Protein AF-A0A7S1YE06-F1 (afdb_monomer_lite)

Foldseek 3Di:
DPPDPPDPPCVVVVPVVVVVPCVVVPDDPDQQDAADPVLVVLCVVVVNDDDPDTNVRSVVVSVVVVVVVVVVVVVVVVVVVVVVVVVVVVVVVVVVVVVVVD

Radius of gyration: 25.82 Å; chains: 1; bounding box: 63×16×63 Å

Sequence (102 aa):
ETVAAGRGQRDEKGERDQWESSEHLKDRFDSRRPISSRVQSLLNKYGLDCRECDHAQAVAKINAFMQEAKDEATRREQRKAALERAAIWATLIAGALGALVL

Secondary structure (DSSP, 8-state):
----SSSHHHHTTTTTHHHH-GGGGSS---TTPPPPHHHHHHHHHTT---TT--HHHHHHHHHHHHHHHHHHHHHHHHHHHHHHHHHHHHHHHHHHHHHT--

pLDDT: mean 72.97, std 14.95, range [42.38, 92.12]

Organism: NCBI:txid210454

Structure (mmCIF, N/CA/C/O backbone):
data_AF-A0A7S1YE06-F1
#
_entry.id   AF-A0A7S1YE06-F1
#
loop_
_atom_site.group_PDB
_atom_site.id
_atom_site.type_symbol
_atom_site.label_atom_id
_atom_site.label_alt_id
_atom_site.label_comp_id
_atom_site.label_asym_id
_atom_site.label_entity_id
_atom_site.label_seq_id
_atom_site.pdbx_PDB_ins_code
_atom_site.Cartn_x
_atom_site.Cartn_y
_atom_site.Cartn_z
_atom_site.occupancy
_atom_site.B_iso_or_equiv
_atom_site.auth_seq_id
_atom_site.auth_comp_id
_atom_site.auth_asym_id
_atom_site.auth_atom_id
_atom_site.pdbx_PDB_model_num
ATOM 1 N N . GLU A 1 1 ? -16.865 6.167 -35.827 1.00 42.38 1 GLU A N 1
ATOM 2 C CA . GLU A 1 1 ? -17.732 5.913 -34.660 1.00 42.38 1 GLU A CA 1
ATOM 3 C C . GLU A 1 1 ? -17.818 4.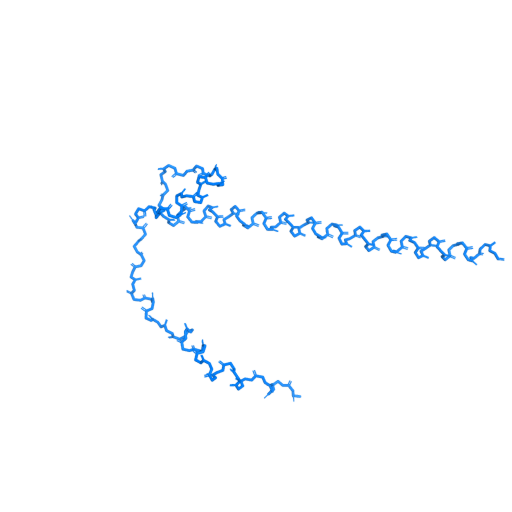414 -34.434 1.00 42.38 1 GLU A C 1
ATOM 5 O O . GLU A 1 1 ? -18.510 3.733 -35.176 1.00 42.38 1 GLU A O 1
ATOM 10 N N . THR A 1 2 ? -17.064 3.869 -33.479 1.00 44.81 2 THR A N 1
ATOM 11 C CA . THR A 1 2 ? -17.091 2.417 -33.227 1.00 44.81 2 THR A CA 1
ATOM 12 C C . THR A 1 2 ? -16.913 2.132 -31.739 1.00 44.81 2 THR A C 1
ATOM 14 O O . THR A 1 2 ? -15.987 1.452 -31.318 1.00 44.81 2 THR A O 1
ATOM 17 N N . VAL A 1 3 ? -17.803 2.696 -30.917 1.00 49.75 3 VAL A N 1
ATOM 18 C CA . VAL A 1 3 ? -17.907 2.394 -29.476 1.00 49.75 3 VAL A CA 1
ATOM 19 C C . VAL A 1 3 ? -19.345 1.971 -29.163 1.00 49.75 3 VAL A C 1
ATOM 21 O O . VAL A 1 3 ? -20.038 2.598 -28.369 1.00 49.75 3 VAL A O 1
ATOM 24 N N . ALA A 1 4 ? -19.838 0.934 -29.844 1.00 47.91 4 ALA A N 1
ATOM 25 C CA . ALA A 1 4 ? -21.218 0.464 -29.670 1.00 47.91 4 ALA A CA 1
ATOM 26 C C . ALA A 1 4 ? -21.362 -1.058 -29.485 1.00 47.91 4 ALA A C 1
ATOM 28 O O . ALA A 1 4 ? -22.481 -1.546 -29.399 1.00 47.91 4 ALA A O 1
ATOM 29 N N . ALA A 1 5 ? -20.270 -1.822 -29.370 1.00 52.47 5 ALA A N 1
ATOM 30 C CA . ALA A 1 5 ? -20.331 -3.291 -29.389 1.00 52.47 5 ALA A CA 1
ATOM 31 C C . ALA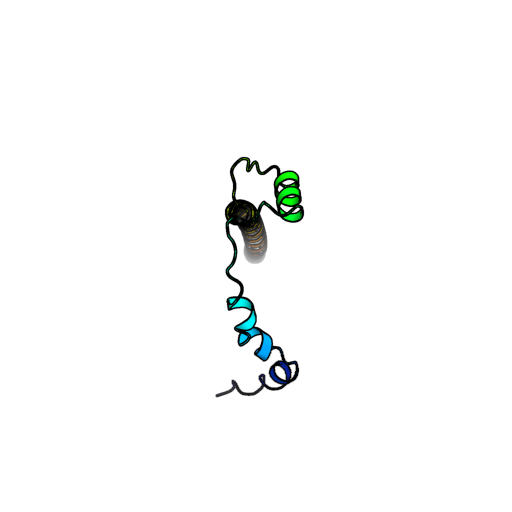 A 1 5 ? -19.850 -3.971 -28.090 1.00 52.47 5 ALA A C 1
ATOM 33 O O . ALA A 1 5 ? -19.203 -5.010 -28.146 1.00 52.47 5 ALA A O 1
ATOM 34 N N . GLY A 1 6 ? -20.133 -3.400 -26.911 1.00 51.16 6 GLY A N 1
ATOM 35 C CA . GLY A 1 6 ? -19.647 -3.983 -25.646 1.00 51.16 6 GLY A CA 1
ATOM 36 C C . GLY A 1 6 ? -20.509 -3.790 -24.397 1.00 51.16 6 GLY A C 1
ATOM 37 O O . GLY A 1 6 ? -20.027 -4.089 -23.311 1.00 51.16 6 GLY A O 1
ATOM 38 N N . ARG A 1 7 ? -21.743 -3.271 -24.503 1.00 52.22 7 ARG A N 1
ATOM 39 C CA . ARG A 1 7 ? -22.567 -2.944 -23.316 1.00 52.22 7 ARG A CA 1
ATOM 40 C C . ARG A 1 7 ? -23.554 -4.038 -22.887 1.00 52.22 7 ARG A C 1
ATOM 42 O O . ARG A 1 7 ? -23.866 -4.121 -21.712 1.00 52.22 7 ARG A O 1
ATOM 49 N N . GLY A 1 8 ? -23.980 -4.926 -23.787 1.00 53.03 8 GLY A N 1
ATOM 50 C CA . GLY A 1 8 ? -25.099 -5.841 -23.506 1.00 53.03 8 GLY A CA 1
ATOM 51 C C . GLY A 1 8 ? -24.853 -6.879 -22.401 1.00 53.03 8 GLY A C 1
ATOM 52 O O . GLY A 1 8 ? -25.712 -7.072 -21.552 1.00 53.03 8 GLY A O 1
ATOM 53 N N . GLN A 1 9 ? -23.681 -7.526 -22.359 1.00 52.00 9 GLN A N 1
ATOM 54 C CA . GLN A 1 9 ? -23.471 -8.661 -21.441 1.00 52.00 9 GLN A CA 1
ATOM 55 C C . GLN A 1 9 ? -23.170 -8.280 -19.983 1.00 52.00 9 GLN A C 1
ATOM 57 O O . GLN A 1 9 ? -23.317 -9.119 -19.096 1.00 52.00 9 GLN A O 1
ATOM 62 N N . ARG A 1 10 ? -22.705 -7.051 -19.721 1.00 52.16 10 ARG A N 1
ATOM 63 C CA . ARG A 1 10 ? -22.381 -6.604 -18.355 1.00 52.16 10 ARG A CA 1
ATOM 64 C C . ARG A 1 10 ? -23.632 -6.115 -17.614 1.00 52.16 10 ARG A C 1
ATOM 66 O O . ARG A 1 10 ? -23.755 -6.345 -16.415 1.00 52.16 10 ARG A O 1
ATOM 73 N N . ASP A 1 11 ? -24.575 -5.523 -18.345 1.00 52.03 11 ASP A N 1
ATOM 74 C CA . ASP A 1 11 ? -25.844 -5.031 -17.799 1.00 52.03 11 ASP A CA 1
ATOM 75 C C . ASP A 1 11 ? -26.799 -6.186 -17.428 1.00 52.03 11 ASP A C 1
ATOM 77 O O . ASP A 1 11 ? -27.500 -6.109 -16.424 1.00 52.03 11 ASP A O 1
ATOM 81 N N . GLU A 1 12 ? -26.762 -7.305 -18.162 1.00 54.69 12 GLU A N 1
ATOM 82 C CA . GLU A 1 12 ? -27.613 -8.484 -17.914 1.00 54.69 12 GLU A CA 1
ATOM 83 C C . GLU A 1 12 ? -27.237 -9.255 -16.629 1.00 54.69 12 GLU A C 1
ATOM 85 O O . GLU A 1 12 ? -28.062 -9.954 -16.046 1.00 54.69 12 GLU A O 1
ATOM 90 N N . LYS A 1 13 ? -25.999 -9.094 -16.136 1.00 52.91 13 LYS A N 1
ATOM 91 C CA . LYS A 1 13 ? -25.509 -9.728 -14.898 1.00 52.91 13 LYS A CA 1
ATOM 92 C C . LYS A 1 13 ? -25.884 -8.989 -13.607 1.00 52.91 13 LYS A C 1
ATOM 94 O O . LYS A 1 13 ? -25.434 -9.398 -12.539 1.00 52.91 13 LYS A O 1
ATOM 99 N N . GLY A 1 14 ? -26.667 -7.909 -13.678 1.00 53.00 14 GLY A N 1
ATOM 100 C CA . GLY A 1 14 ? -27.047 -7.129 -12.491 1.00 53.00 14 GLY A CA 1
ATOM 101 C C . GLY A 1 14 ? -25.860 -6.436 -11.809 1.00 53.00 14 GLY A C 1
ATOM 102 O O . GLY A 1 14 ? -25.956 -6.007 -10.663 1.00 53.00 14 GLY A O 1
ATOM 103 N N . GLU A 1 15 ? -24.714 -6.311 -12.493 1.00 54.16 15 GLU A N 1
ATOM 104 C CA . GLU A 1 15 ? -23.531 -5.654 -11.926 1.00 54.16 15 GLU A CA 1
ATOM 105 C C . GLU A 1 15 ? -23.760 -4.155 -11.713 1.00 54.16 15 GLU A C 1
ATOM 107 O O . GLU A 1 15 ? -23.109 -3.573 -10.852 1.00 54.16 15 GLU A O 1
ATOM 112 N N . ARG A 1 16 ? -24.695 -3.535 -12.447 1.00 52.59 16 ARG A N 1
ATOM 113 C CA . ARG A 1 16 ? -25.020 -2.109 -12.325 1.00 52.59 16 ARG A CA 1
ATOM 114 C C . ARG A 1 16 ? -25.737 -1.764 -11.013 1.00 52.59 16 ARG A C 1
ATOM 116 O O . ARG A 1 16 ? -25.412 -0.741 -10.414 1.00 52.59 16 ARG A O 1
ATOM 123 N N . ASP A 1 17 ? -26.610 -2.643 -10.523 1.00 55.34 17 ASP A N 1
ATOM 124 C CA . ASP A 1 17 ? -27.384 -2.422 -9.291 1.00 55.34 17 ASP A CA 1
ATOM 125 C C . ASP A 1 17 ? -26.486 -2.312 -8.047 1.00 55.34 17 ASP A C 1
ATOM 127 O O . ASP A 1 17 ? -26.805 -1.596 -7.098 1.00 55.34 17 ASP A O 1
ATOM 131 N N . GLN A 1 18 ? -25.305 -2.940 -8.067 1.00 54.84 18 GLN A N 1
ATOM 132 C CA . GLN A 1 18 ? -24.331 -2.826 -6.977 1.00 54.84 18 GLN A CA 1
ATOM 133 C C . GLN A 1 18 ? -23.647 -1.450 -6.906 1.00 54.84 18 GLN A C 1
ATOM 135 O O . GLN A 1 18 ? -23.166 -1.074 -5.839 1.00 54.84 18 GLN A O 1
ATOM 140 N N . TRP A 1 19 ? -23.606 -0.684 -8.004 1.00 60.12 19 TRP A N 1
ATOM 141 C CA . TRP A 1 19 ? -23.027 0.668 -8.017 1.00 60.12 19 TRP A CA 1
ATOM 142 C C . TRP A 1 19 ? -24.038 1.742 -7.609 1.00 60.12 19 TRP A C 1
ATOM 144 O O . TRP A 1 19 ? -23.648 2.758 -7.039 1.00 60.12 19 TRP A O 1
ATOM 154 N N . GLU A 1 20 ? -25.323 1.522 -7.898 1.00 55.06 20 GLU A N 1
ATOM 155 C CA . GLU A 1 20 ? -26.410 2.458 -7.578 1.00 55.06 20 GLU A CA 1
ATOM 156 C C . GLU A 1 20 ? -27.033 2.191 -6.189 1.00 55.06 20 GLU A C 1
ATOM 158 O O . GLU A 1 20 ? -27.820 3.001 -5.694 1.00 55.06 20 GLU A O 1
ATOM 163 N N . SER A 1 21 ? -26.641 1.104 -5.508 1.00 55.25 21 SER A N 1
ATOM 164 C CA . SER A 1 21 ? -27.077 0.809 -4.139 1.00 55.25 21 SER A CA 1
ATOM 165 C C . SER A 1 21 ? -26.530 1.828 -3.132 1.00 55.25 21 SER A C 1
ATOM 167 O O . SER A 1 21 ? -25.427 1.715 -2.593 1.00 55.25 21 SER A O 1
ATOM 169 N N . SER A 1 22 ? -27.360 2.818 -2.801 1.00 57.09 22 SER A N 1
ATOM 170 C CA . SER A 1 22 ? -27.147 3.716 -1.663 1.00 57.09 22 SER A CA 1
ATOM 171 C C . SER A 1 22 ? -27.460 3.059 -0.311 1.00 57.09 22 SER A C 1
ATOM 173 O O . SER A 1 22 ? -27.420 3.725 0.723 1.00 57.09 22 SER A O 1
ATOM 175 N N . GLU A 1 23 ? -27.838 1.777 -0.291 1.00 57.50 23 GLU A N 1
ATOM 176 C CA . GLU A 1 23 ? -28.253 1.077 0.928 1.00 57.50 23 GLU A CA 1
ATOM 177 C C . GLU A 1 23 ? -27.102 0.996 1.942 1.00 57.50 23 GLU A C 1
ATOM 179 O O . GLU A 1 23 ? -27.304 1.210 3.136 1.00 57.50 23 GLU A O 1
ATOM 184 N N . HIS A 1 24 ? -25.869 0.856 1.451 1.00 54.97 24 HIS A N 1
ATOM 185 C CA . HIS A 1 24 ? -24.651 0.826 2.266 1.00 54.97 24 HIS A CA 1
ATOM 186 C C . HIS A 1 24 ? -24.236 2.20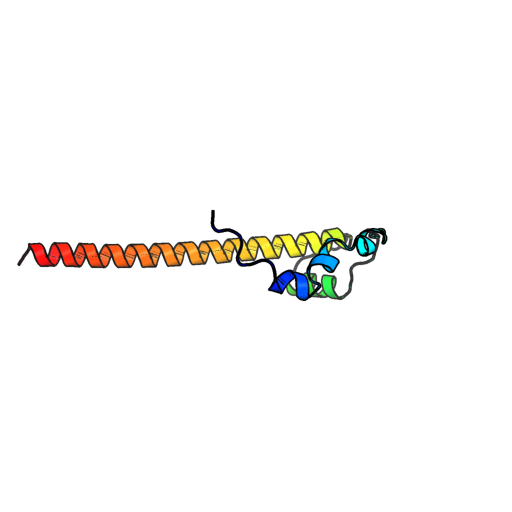0 2.829 1.00 54.97 24 HIS A C 1
ATOM 188 O O . HIS A 1 24 ? -23.402 2.261 3.728 1.00 54.97 24 HIS A O 1
ATOM 194 N N . LEU A 1 25 ? -24.807 3.307 2.331 1.00 57.88 25 LEU A N 1
AT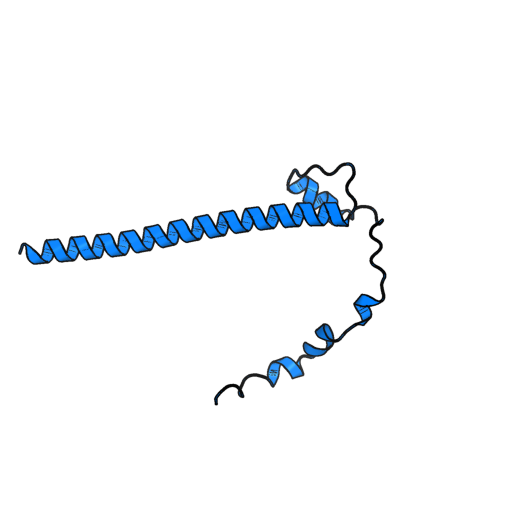OM 195 C CA . LEU A 1 25 ? -24.524 4.668 2.820 1.00 57.88 25 LEU A CA 1
ATOM 196 C C . LEU A 1 25 ? -25.347 5.043 4.064 1.00 57.88 25 LEU A C 1
ATOM 198 O O . LEU A 1 25 ? -25.070 6.066 4.691 1.00 57.88 25 LEU A O 1
ATOM 202 N N . LYS A 1 26 ? -26.377 4.257 4.413 1.00 53.69 26 LYS A N 1
ATOM 203 C CA . LYS A 1 26 ? -27.269 4.557 5.547 1.00 53.69 26 LYS A CA 1
ATOM 204 C C . LYS A 1 26 ? -26.691 4.143 6.897 1.00 53.69 26 LYS A C 1
ATOM 206 O O . LYS A 1 26 ? -27.051 4.742 7.912 1.00 53.69 26 LYS A O 1
ATOM 211 N N . ASP A 1 27 ? -25.774 3.181 6.916 1.00 55.38 27 ASP A N 1
ATOM 212 C CA . ASP A 1 27 ? -25.054 2.828 8.132 1.00 55.38 27 ASP A CA 1
ATOM 213 C C . ASP A 1 27 ? -23.994 3.891 8.415 1.00 55.38 27 ASP A C 1
ATOM 215 O O . ASP A 1 27 ? -22.979 4.005 7.727 1.00 55.38 27 ASP A O 1
ATOM 219 N N . ARG A 1 28 ? -24.229 4.696 9.458 1.00 56.50 28 ARG A N 1
ATOM 220 C CA . ARG A 1 28 ? -23.202 5.593 9.993 1.00 56.50 28 ARG A CA 1
ATOM 221 C C . ARG A 1 28 ? -22.002 4.737 10.390 1.00 56.50 28 ARG A C 1
ATOM 223 O O . ARG A 1 28 ? -22.078 3.971 11.350 1.00 56.50 28 ARG A O 1
ATOM 230 N N . PHE A 1 29 ? -20.908 4.866 9.642 1.00 58.22 29 PHE A N 1
ATOM 231 C CA . PHE A 1 29 ? -19.642 4.222 9.961 1.00 58.22 29 PHE A CA 1
ATOM 232 C C . PHE A 1 29 ? -19.174 4.727 11.327 1.00 58.22 29 PHE A C 1
ATOM 234 O O . PHE A 1 29 ? -18.718 5.861 11.470 1.00 58.22 29 PHE A O 1
ATOM 241 N N . ASP A 1 30 ? -19.359 3.898 12.349 1.00 59.22 30 ASP A N 1
ATOM 242 C CA . ASP A 1 30 ? -18.960 4.226 13.708 1.00 59.22 30 ASP A CA 1
ATOM 243 C C . ASP A 1 30 ? -17.437 4.104 13.822 1.00 59.22 30 ASP A C 1
ATOM 245 O O . ASP A 1 30 ? -16.875 3.010 13.925 1.00 59.22 30 ASP A O 1
ATOM 249 N N . SER A 1 31 ? -16.765 5.252 13.752 1.00 58.56 31 SER A N 1
ATOM 250 C CA . SER A 1 31 ? -15.308 5.370 13.811 1.00 58.56 31 SER A CA 1
ATOM 251 C C . SER A 1 31 ? -14.721 4.985 15.170 1.00 58.56 31 SER A C 1
ATOM 253 O O . SER A 1 31 ? -13.517 4.759 15.250 1.00 58.56 31 SER A O 1
ATOM 255 N N . ARG A 1 32 ? -15.554 4.860 16.215 1.00 64.94 32 ARG A N 1
ATOM 256 C CA . ARG A 1 32 ? -15.142 4.507 17.584 1.00 64.94 32 ARG A CA 1
ATOM 257 C C . ARG A 1 32 ? -15.142 3.005 17.849 1.00 64.94 32 ARG A C 1
ATOM 259 O O . ARG A 1 32 ? -14.960 2.576 18.989 1.00 64.94 32 ARG A O 1
ATOM 266 N N . ARG A 1 33 ? -15.388 2.182 16.825 1.00 68.44 33 ARG A N 1
ATOM 267 C CA . ARG A 1 33 ? -15.371 0.729 16.991 1.00 68.44 33 ARG A CA 1
ATOM 268 C C . ARG A 1 33 ? -13.966 0.258 17.378 1.00 68.44 33 ARG A C 1
ATOM 270 O O . ARG A 1 33 ? -12.990 0.680 16.750 1.00 68.44 33 ARG A O 1
ATOM 277 N N . PRO A 1 34 ? -13.855 -0.648 18.366 1.00 77.31 34 PRO A N 1
ATOM 278 C CA . PRO A 1 34 ? -12.582 -1.272 18.685 1.00 77.31 34 PRO A CA 1
ATOM 279 C C . PRO A 1 34 ? -12.030 -1.995 17.451 1.00 77.31 34 PRO A C 1
ATOM 281 O O . PRO A 1 34 ? -12.777 -2.445 16.575 1.00 77.31 34 PRO A O 1
ATOM 284 N N . ILE A 1 35 ? -10.704 -2.106 17.374 1.00 80.62 35 ILE A N 1
ATOM 285 C CA . ILE A 1 35 ? -10.028 -2.747 16.246 1.00 80.62 35 ILE A CA 1
ATOM 286 C C . ILE A 1 35 ? -10.546 -4.186 16.089 1.00 80.62 35 ILE A C 1
ATOM 288 O O . ILE A 1 35 ? -10.457 -4.993 17.010 1.00 80.62 35 ILE A O 1
ATOM 292 N N . SER A 1 36 ? -11.055 -4.532 14.900 1.00 85.19 36 SER A N 1
ATOM 293 C CA . SER A 1 36 ? -11.443 -5.918 14.607 1.00 85.19 36 SER A CA 1
ATOM 294 C C . SER A 1 36 ? -10.252 -6.875 14.769 1.00 85.19 36 SER A C 1
ATOM 296 O O . SER A 1 36 ? -9.134 -6.544 14.358 1.00 85.19 36 SER A O 1
ATOM 298 N N . SER A 1 37 ? -10.501 -8.099 15.239 1.00 86.50 37 SER A N 1
ATOM 299 C CA . SER A 1 37 ? -9.474 -9.144 15.398 1.00 86.50 37 SER A CA 1
ATOM 300 C C . SER A 1 37 ? -8.645 -9.381 14.129 1.00 86.50 37 SER A C 1
ATOM 302 O O . SER A 1 37 ? -7.435 -9.595 14.195 1.00 86.50 37 SER A O 1
ATOM 304 N N . ARG A 1 38 ? -9.275 -9.276 12.952 1.00 86.81 38 ARG A N 1
ATOM 305 C CA . ARG A 1 38 ? -8.613 -9.433 11.652 1.00 86.81 38 ARG A CA 1
ATOM 306 C C . ARG A 1 38 ? -7.579 -8.339 11.385 1.00 86.81 38 ARG A C 1
ATOM 308 O O . ARG A 1 38 ? -6.473 -8.642 10.951 1.00 86.81 38 ARG A O 1
ATOM 315 N N . VAL A 1 39 ? -7.921 -7.082 11.664 1.00 86.31 39 VAL A N 1
ATOM 316 C CA . VAL A 1 39 ? -6.998 -5.944 11.514 1.00 86.31 39 VAL A CA 1
ATOM 317 C C . VAL A 1 39 ? -5.855 -6.036 12.521 1.00 86.31 39 VAL A C 1
ATOM 319 O O . VAL A 1 39 ? -4.706 -5.825 12.150 1.00 86.31 39 VAL A O 1
ATOM 322 N N . GLN A 1 40 ? -6.135 -6.444 13.758 1.00 87.38 40 GLN A N 1
ATOM 323 C CA . GLN A 1 40 ? -5.091 -6.644 14.765 1.00 87.38 40 GLN A CA 1
ATOM 324 C C . GLN A 1 40 ? -4.127 -7.782 14.389 1.00 87.38 40 GLN A C 1
ATOM 326 O O . GLN A 1 40 ? -2.915 -7.647 14.533 1.00 87.38 40 GLN A O 1
ATOM 331 N N . SER A 1 41 ? -4.647 -8.877 13.825 1.00 89.31 41 SER A N 1
ATOM 332 C CA . SER A 1 41 ? -3.824 -9.962 13.280 1.00 89.31 41 SER A CA 1
ATOM 333 C C . SER A 1 41 ? -2.917 -9.483 12.140 1.00 89.31 41 SER A C 1
ATOM 335 O O . SER A 1 41 ? -1.743 -9.848 12.102 1.00 89.31 41 SER A O 1
ATOM 337 N N . LEU A 1 42 ? -3.428 -8.629 11.245 1.00 89.56 42 LEU A N 1
ATOM 338 C CA . LEU A 1 42 ? -2.631 -8.046 10.162 1.00 89.56 42 LEU A CA 1
ATOM 339 C C . LEU A 1 42 ? -1.539 -7.108 10.687 1.00 89.56 42 LEU A C 1
ATOM 341 O O . LEU A 1 42 ? -0.401 -7.220 10.240 1.00 89.56 42 LEU A O 1
ATOM 345 N N . LEU A 1 43 ? -1.849 -6.243 11.658 1.00 90.00 43 LEU A N 1
ATOM 346 C CA . LEU A 1 43 ? -0.849 -5.386 12.306 1.00 90.00 43 LEU A CA 1
ATOM 347 C C . LEU A 1 43 ? 0.297 -6.216 12.896 1.00 90.00 43 LEU A C 1
ATOM 349 O O . LEU A 1 43 ? 1.458 -5.960 12.587 1.00 90.00 43 LEU A O 1
ATOM 353 N N . ASN A 1 44 ? -0.027 -7.267 13.655 1.00 90.25 44 ASN A N 1
ATOM 354 C CA . ASN A 1 44 ? 0.976 -8.155 14.245 1.00 90.25 44 ASN A CA 1
ATOM 355 C C . ASN A 1 44 ? 1.800 -8.891 13.181 1.00 90.25 44 ASN A C 1
ATOM 357 O O . ASN A 1 44 ? 3.017 -8.989 13.305 1.00 90.25 44 ASN A O 1
ATOM 361 N N . LYS A 1 45 ? 1.156 -9.383 12.115 1.00 91.69 45 LYS A N 1
ATOM 362 C CA . LYS A 1 45 ? 1.836 -10.091 11.020 1.00 91.69 45 LYS A CA 1
ATOM 363 C C . LYS A 1 45 ? 2.855 -9.206 10.302 1.00 91.69 45 LYS A C 1
ATOM 365 O O . LYS A 1 45 ? 3.900 -9.701 9.891 1.00 91.69 45 LYS A O 1
ATOM 370 N N . TYR A 1 46 ? 2.545 -7.923 10.142 1.00 88.81 46 TYR A N 1
ATOM 371 C CA . TYR A 1 46 ? 3.439 -6.951 9.517 1.00 88.81 46 TYR A CA 1
ATOM 372 C C . TYR A 1 46 ? 4.382 -6.259 10.513 1.00 88.81 46 TYR A C 1
ATOM 374 O O . TYR A 1 46 ? 5.188 -5.434 10.098 1.00 88.81 46 TYR A O 1
ATOM 382 N N . GLY A 1 47 ? 4.306 -6.583 11.810 1.00 89.19 47 GLY A N 1
ATOM 383 C CA . GLY A 1 47 ? 5.118 -5.938 12.846 1.00 89.19 47 GLY A CA 1
ATOM 384 C C . GLY A 1 47 ? 4.806 -4.448 13.037 1.00 89.19 47 GLY A C 1
ATOM 385 O O . GLY A 1 47 ? 5.673 -3.690 13.462 1.00 89.19 47 GLY A O 1
ATOM 386 N N . LEU A 1 48 ? 3.590 -4.011 12.700 1.00 89.25 48 LEU A N 1
ATOM 387 C CA . LEU A 1 48 ? 3.163 -2.615 12.794 1.00 89.25 48 LEU A CA 1
ATOM 388 C C . LEU A 1 48 ? 2.581 -2.339 14.188 1.00 89.25 48 LEU A C 1
ATOM 390 O O . LEU A 1 48 ? 1.495 -2.823 14.509 1.00 89.25 48 LEU A O 1
ATOM 394 N N . ASP A 1 49 ? 3.269 -1.536 15.007 1.00 84.44 49 ASP A N 1
ATOM 395 C CA . ASP A 1 49 ? 2.771 -1.163 16.340 1.00 84.44 49 ASP A CA 1
ATOM 396 C C . ASP A 1 49 ? 1.710 -0.041 16.252 1.00 84.44 49 ASP A C 1
ATOM 398 O O . ASP A 1 49 ? 1.835 0.947 15.507 1.00 84.44 49 ASP A O 1
ATOM 402 N N . CYS A 1 50 ? 0.617 -0.214 16.999 1.00 79.12 50 CYS A N 1
ATOM 403 C CA . CYS A 1 50 ? -0.564 0.645 16.946 1.00 79.12 50 CYS A CA 1
ATOM 404 C C . CYS A 1 50 ? -1.334 0.648 18.282 1.00 79.12 50 CYS A C 1
ATOM 406 O O . CYS A 1 50 ? -2.457 0.157 18.368 1.00 79.12 50 CYS A O 1
ATOM 408 N N . ARG A 1 51 ? -0.711 1.179 19.342 1.00 76.56 51 ARG A N 1
ATOM 409 C CA . ARG A 1 51 ? -1.229 1.093 20.724 1.00 76.56 51 ARG A CA 1
ATOM 410 C C . ARG A 1 51 ? -2.469 1.943 21.009 1.00 76.56 51 ARG A C 1
ATOM 412 O O . ARG A 1 51 ? -3.316 1.509 21.775 1.00 76.56 51 ARG A O 1
ATOM 419 N N . GLU A 1 52 ? -2.587 3.111 20.381 1.00 80.50 52 GLU A N 1
ATOM 420 C CA . GLU A 1 52 ? -3.688 4.072 20.611 1.00 80.50 52 GLU A CA 1
ATOM 421 C C . GLU A 1 52 ? -4.483 4.361 19.332 1.00 80.50 52 GLU A C 1
ATOM 423 O O . GLU A 1 52 ? -5.028 5.442 19.134 1.00 80.50 52 GLU A O 1
ATOM 428 N N . CYS A 1 53 ? -4.496 3.402 18.412 1.00 78.69 53 CYS A N 1
ATOM 429 C CA . CYS A 1 53 ? -5.104 3.600 17.110 1.00 78.69 53 CYS A CA 1
ATOM 430 C C . CYS A 1 53 ? -6.581 3.235 17.122 1.00 78.69 53 CYS A C 1
ATOM 432 O O . CYS A 1 53 ? -6.943 2.115 17.483 1.00 78.69 53 CYS A O 1
ATOM 434 N N . ASP A 1 54 ? -7.415 4.116 16.584 1.00 81.62 54 ASP A N 1
ATOM 435 C CA . ASP A 1 54 ? -8.766 3.730 16.188 1.00 81.62 54 ASP A CA 1
ATOM 436 C C . ASP A 1 54 ? -8.720 2.756 15.003 1.00 81.62 54 ASP A C 1
ATOM 438 O O . ASP A 1 54 ? -7.744 2.694 14.244 1.00 81.62 54 ASP A O 1
ATOM 442 N N . HIS A 1 55 ? 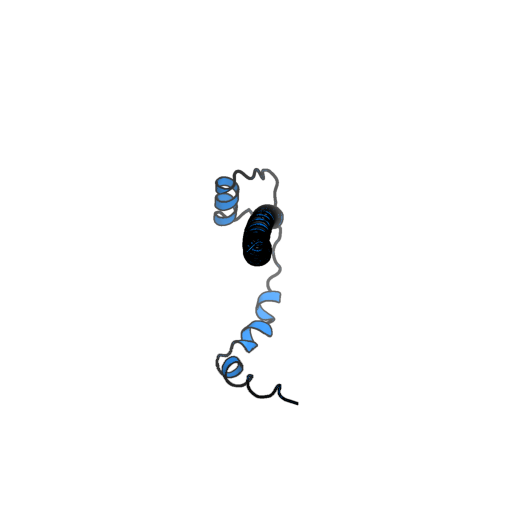-9.805 2.009 14.789 1.00 81.88 55 HIS A N 1
ATOM 443 C CA . HIS A 1 55 ? -9.883 1.025 13.706 1.00 81.88 55 HIS A CA 1
ATOM 444 C C . HIS A 1 55 ? -9.535 1.622 12.331 1.00 81.88 55 HIS A C 1
ATOM 446 O O . HIS A 1 55 ? -8.784 1.018 11.564 1.00 81.88 55 HIS A O 1
ATOM 452 N N . ALA A 1 56 ? -10.009 2.838 12.044 1.00 83.00 56 ALA A N 1
ATOM 453 C CA . ALA A 1 56 ? -9.697 3.542 10.802 1.00 83.00 56 ALA A CA 1
ATOM 454 C C . ALA A 1 56 ? -8.194 3.846 10.658 1.00 83.00 56 ALA A C 1
ATOM 456 O O . ALA A 1 56 ? -7.630 3.677 9.578 1.00 83.00 56 ALA A O 1
ATOM 457 N N . GLN A 1 57 ? -7.528 4.238 11.746 1.00 85.94 57 GLN A N 1
ATOM 458 C CA . GLN A 1 57 ? -6.094 4.535 11.747 1.00 85.94 57 GLN A CA 1
ATOM 459 C C . GLN A 1 57 ? -5.254 3.263 11.572 1.00 85.94 57 GLN A C 1
ATOM 461 O O . GLN A 1 57 ? -4.274 3.261 10.825 1.00 85.94 57 GLN A O 1
ATOM 466 N N . ALA A 1 58 ? -5.665 2.161 12.206 1.00 87.62 58 ALA A N 1
ATOM 467 C CA . ALA A 1 58 ? -5.038 0.853 12.033 1.00 87.62 58 ALA A CA 1
ATOM 468 C C . ALA A 1 58 ? -5.120 0.370 10.574 1.00 87.62 58 ALA A C 1
ATOM 470 O O . ALA A 1 58 ? -4.119 -0.067 10.004 1.00 87.62 58 ALA A O 1
ATOM 471 N N . VAL A 1 59 ? -6.292 0.503 9.944 1.00 87.56 59 VAL A N 1
ATOM 472 C CA . VAL A 1 59 ? -6.484 0.171 8.523 1.00 87.56 59 VAL A CA 1
ATOM 473 C C . VAL A 1 59 ? -5.654 1.089 7.622 1.00 87.56 59 VAL A C 1
ATOM 475 O O . VAL A 1 59 ? -5.004 0.604 6.696 1.00 87.56 59 VAL A O 1
ATOM 478 N N . ALA A 1 60 ? -5.618 2.394 7.907 1.00 87.81 60 ALA A N 1
ATOM 479 C CA . ALA A 1 60 ? -4.820 3.350 7.143 1.00 87.81 60 ALA A CA 1
ATOM 480 C C . ALA A 1 60 ? -3.321 3.003 7.167 1.00 87.81 60 ALA A C 1
ATOM 482 O O . ALA A 1 60 ? -2.687 3.000 6.112 1.00 87.81 60 ALA A O 1
ATOM 483 N N . LYS A 1 61 ? -2.768 2.622 8.328 1.00 90.19 61 LYS A N 1
ATOM 484 C CA . LYS A 1 61 ? -1.370 2.166 8.440 1.00 90.19 61 LYS A CA 1
ATOM 485 C C . LYS A 1 61 ? -1.086 0.915 7.614 1.00 90.19 61 LYS A C 1
ATOM 487 O O . LYS A 1 61 ? -0.084 0.872 6.906 1.00 90.19 61 LYS A O 1
ATOM 492 N N . ILE A 1 62 ? -1.958 -0.093 7.684 1.00 90.06 62 ILE A N 1
ATOM 493 C CA . ILE A 1 62 ? -1.796 -1.319 6.886 1.00 90.06 62 ILE A CA 1
ATOM 494 C C . ILE A 1 62 ? -1.815 -0.983 5.392 1.00 90.06 62 ILE A C 1
ATOM 496 O O . ILE A 1 62 ? -0.988 -1.484 4.633 1.00 90.06 62 ILE A O 1
ATOM 500 N N . ASN A 1 63 ? -2.739 -0.122 4.964 1.00 89.25 63 ASN A N 1
ATOM 501 C CA . ASN A 1 63 ? -2.843 0.274 3.564 1.00 89.25 63 ASN A CA 1
ATOM 502 C C . ASN A 1 63 ? -1.607 1.044 3.089 1.00 89.25 63 ASN A C 1
ATOM 504 O O . ASN A 1 63 ? -1.128 0.764 1.993 1.00 89.25 63 ASN A O 1
ATOM 508 N N . ALA A 1 64 ? -1.073 1.957 3.906 1.00 90.06 64 ALA A N 1
ATOM 509 C CA . ALA A 1 64 ? 0.164 2.674 3.600 1.00 90.06 64 ALA A CA 1
ATOM 510 C C . ALA A 1 64 ? 1.338 1.701 3.410 1.00 90.06 64 ALA A C 1
ATOM 512 O O . ALA A 1 64 ? 1.984 1.718 2.366 1.00 90.06 64 ALA A O 1
ATOM 513 N N . PHE A 1 65 ? 1.520 0.764 4.347 1.00 92.12 65 PHE A N 1
ATOM 514 C CA . PHE A 1 65 ? 2.547 -0.276 4.245 1.00 92.12 65 PHE A CA 1
ATOM 515 C C . PHE A 1 65 ? 2.405 -1.116 2.962 1.00 92.12 65 PHE A C 1
ATOM 517 O O . PHE A 1 65 ? 3.378 -1.391 2.261 1.00 92.12 65 PHE A O 1
ATOM 524 N N . MET A 1 66 ? 1.175 -1.502 2.613 1.00 88.69 66 MET A N 1
ATOM 525 C CA . MET A 1 66 ? 0.906 -2.269 1.395 1.00 88.69 66 MET A CA 1
ATOM 526 C C . MET A 1 66 ? 1.150 -1.468 0.113 1.00 88.69 66 MET A C 1
ATOM 528 O O . MET A 1 66 ? 1.528 -2.062 -0.898 1.00 88.69 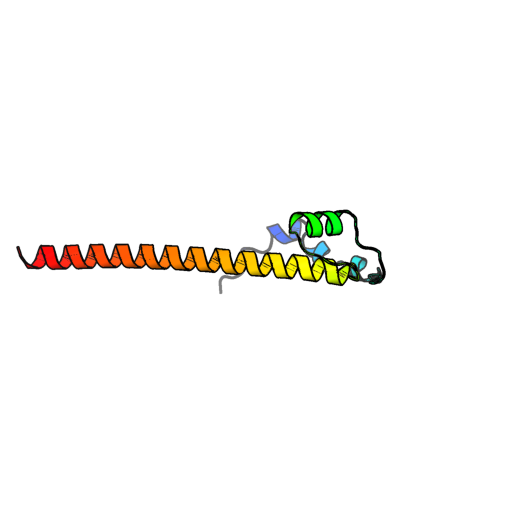66 MET A O 1
ATOM 532 N N . GLN A 1 67 ? 0.913 -0.155 0.116 1.00 90.31 67 GLN A N 1
ATOM 533 C CA . GLN A 1 67 ? 1.228 0.693 -1.034 1.00 90.31 67 GLN A CA 1
ATOM 534 C C . GLN A 1 67 ? 2.734 0.853 -1.211 1.00 90.31 67 GLN A C 1
ATOM 536 O O . GLN A 1 67 ? 3.225 0.610 -2.308 1.00 90.31 67 GLN A O 1
ATOM 541 N N . GLU A 1 68 ? 3.472 1.133 -0.139 1.00 87.88 68 GLU A N 1
ATOM 542 C CA . GLU A 1 68 ? 4.934 1.231 -0.192 1.00 87.88 68 GLU A CA 1
ATOM 543 C C . GLU A 1 68 ? 5.566 -0.064 -0.724 1.00 87.88 68 GLU A C 1
ATOM 545 O O . GLU A 1 68 ? 6.389 -0.033 -1.639 1.00 87.88 68 GLU A O 1
ATOM 550 N N . ALA A 1 69 ? 5.106 -1.223 -0.243 1.00 86.44 69 ALA A N 1
ATOM 551 C CA . ALA A 1 69 ? 5.581 -2.517 -0.730 1.00 86.44 69 ALA A CA 1
ATOM 552 C C . ALA A 1 69 ? 5.293 -2.739 -2.230 1.00 86.44 69 ALA A C 1
ATOM 554 O O . ALA A 1 69 ? 6.118 -3.311 -2.950 1.00 86.44 69 ALA A O 1
ATOM 555 N N . LYS A 1 70 ? 4.134 -2.285 -2.725 1.00 85.00 70 LYS A N 1
ATOM 556 C CA . LYS A 1 70 ? 3.784 -2.357 -4.154 1.00 85.00 70 LYS A CA 1
ATOM 557 C C . LYS A 1 70 ? 4.631 -1.408 -4.997 1.00 85.00 70 LYS A C 1
ATOM 559 O O . LYS A 1 70 ? 5.096 -1.796 -6.070 1.00 85.00 70 LYS A O 1
ATOM 564 N N . ASP A 1 71 ? 4.862 -0.197 -4.515 1.00 86.31 71 ASP A N 1
ATOM 565 C CA . ASP A 1 71 ? 5.685 0.796 -5.201 1.00 86.31 71 ASP A CA 1
ATOM 566 C C . ASP A 1 71 ? 7.144 0.335 -5.295 1.00 86.31 71 ASP A C 1
ATOM 568 O O . ASP A 1 71 ? 7.800 0.492 -6.327 1.00 86.31 71 ASP A O 1
ATOM 572 N N . GLU A 1 72 ? 7.661 -0.322 -4.259 1.00 84.44 72 GLU A N 1
ATOM 573 C CA . GLU A 1 72 ? 8.974 -0.955 -4.328 1.00 84.44 72 GLU A CA 1
ATOM 574 C C . GLU A 1 72 ? 9.026 -2.103 -5.339 1.00 84.44 72 GLU A C 1
ATOM 576 O O . GLU A 1 72 ? 9.985 -2.200 -6.113 1.00 84.44 72 GLU A O 1
ATOM 581 N N . ALA A 1 73 ? 8.016 -2.975 -5.348 1.00 83.25 73 ALA A N 1
ATOM 582 C CA . ALA A 1 73 ? 7.957 -4.102 -6.272 1.00 83.25 73 ALA A CA 1
ATOM 583 C C . ALA A 1 73 ? 7.914 -3.627 -7.732 1.00 83.25 73 ALA A C 1
ATOM 585 O O . ALA A 1 73 ? 8.726 -4.063 -8.551 1.00 83.25 73 ALA A O 1
ATOM 586 N N . THR A 1 74 ? 7.048 -2.660 -8.037 1.00 81.31 74 THR A N 1
ATOM 587 C CA . THR A 1 74 ? 6.929 -2.077 -9.382 1.00 81.31 74 THR A CA 1
ATOM 588 C C . THR A 1 74 ? 8.218 -1.385 -9.824 1.00 81.31 74 THR A C 1
ATOM 590 O O . THR A 1 74 ? 8.659 -1.579 -10.956 1.00 81.31 74 THR A O 1
ATOM 593 N N . ARG A 1 75 ? 8.908 -0.654 -8.937 1.00 82.50 75 ARG A N 1
ATOM 594 C CA . ARG A 1 75 ? 10.226 -0.068 -9.249 1.00 82.50 75 ARG A CA 1
ATOM 595 C C . ARG A 1 75 ? 11.279 -1.131 -9.562 1.00 82.50 75 ARG A C 1
ATOM 597 O O . ARG A 1 75 ? 12.105 -0.929 -10.453 1.00 82.50 75 ARG A O 1
ATOM 604 N N . ARG A 1 76 ? 11.277 -2.263 -8.850 1.00 81.12 76 ARG A N 1
ATOM 605 C CA . ARG A 1 76 ? 12.199 -3.382 -9.123 1.00 81.12 76 ARG A CA 1
ATOM 606 C C . ARG A 1 76 ? 11.906 -4.025 -10.478 1.00 81.12 76 ARG A C 1
ATOM 608 O O . ARG A 1 76 ? 12.849 -4.301 -11.218 1.00 81.12 76 ARG A O 1
ATOM 615 N N . GLU A 1 77 ? 10.637 -4.215 -10.824 1.00 83.75 77 GLU A N 1
ATOM 616 C CA . GLU A 1 77 ? 10.237 -4.727 -12.140 1.00 83.75 77 GLU A CA 1
ATOM 617 C C . GLU A 1 77 ? 10.626 -3.774 -13.270 1.00 83.75 77 GLU A C 1
ATOM 619 O O . GLU A 1 77 ? 11.235 -4.203 -14.248 1.00 83.75 77 GLU A O 1
ATOM 624 N N . GLN A 1 78 ? 10.385 -2.471 -13.110 1.00 84.38 78 GLN A N 1
ATOM 625 C CA . GLN A 1 78 ? 10.789 -1.465 -14.096 1.00 84.38 78 GLN A CA 1
ATOM 626 C C . GLN A 1 78 ? 12.305 -1.458 -14.325 1.00 84.38 78 GLN A C 1
ATOM 628 O O . GLN A 1 78 ? 12.753 -1.372 -15.467 1.00 84.38 78 GLN A O 1
ATOM 633 N N . ARG A 1 79 ? 13.108 -1.594 -13.261 1.00 79.88 79 ARG A N 1
ATOM 634 C CA . ARG A 1 79 ? 14.572 -1.694 -13.379 1.00 79.88 79 ARG A CA 1
ATOM 635 C C . ARG A 1 79 ? 15.002 -2.953 -14.127 1.00 79.88 79 ARG A C 1
ATOM 637 O O . ARG A 1 79 ? 15.863 -2.858 -14.995 1.00 79.88 79 ARG A O 1
ATOM 644 N N . LYS A 1 80 ? 14.402 -4.110 -13.833 1.00 85.00 80 LYS A N 1
ATOM 645 C CA . LYS A 1 80 ? 14.687 -5.358 -14.563 1.00 85.00 80 LYS A CA 1
ATOM 646 C C . LYS A 1 80 ? 14.327 -5.234 -16.042 1.00 85.00 80 LYS A C 1
ATOM 648 O O . LYS A 1 80 ? 15.169 -5.507 -16.888 1.00 85.00 80 LYS A O 1
ATOM 653 N N . ALA A 1 81 ? 13.138 -4.716 -16.347 1.00 81.88 81 ALA A N 1
ATOM 654 C CA . ALA A 1 81 ? 12.698 -4.495 -17.721 1.00 81.88 81 ALA A CA 1
ATOM 655 C C . ALA A 1 81 ? 13.599 -3.498 -18.476 1.00 81.88 81 ALA A C 1
ATOM 657 O O . ALA A 1 81 ? 13.861 -3.670 -19.666 1.00 81.88 81 ALA A O 1
ATOM 658 N N . ALA A 1 82 ? 14.101 -2.459 -17.800 1.00 81.56 82 ALA A N 1
ATOM 659 C CA . ALA A 1 82 ? 15.049 -1.515 -18.390 1.00 81.56 82 ALA A CA 1
ATOM 660 C C . ALA A 1 82 ? 16.405 -2.172 -18.697 1.00 81.56 82 ALA A C 1
ATOM 662 O O . ALA A 1 82 ? 16.954 -1.947 -19.775 1.00 81.56 82 ALA A O 1
ATOM 663 N N . LEU A 1 83 ? 16.919 -3.008 -17.788 1.00 83.69 83 LEU A N 1
ATOM 664 C CA . LEU A 1 83 ? 18.163 -3.756 -17.993 1.00 83.69 83 LEU A CA 1
ATOM 665 C C . LEU A 1 83 ? 18.042 -4.776 -19.131 1.00 83.69 83 LEU A C 1
ATOM 667 O O . LEU A 1 83 ? 18.938 -4.850 -19.965 1.00 83.69 83 LEU A O 1
ATOM 671 N N . GLU A 1 84 ? 16.934 -5.514 -19.214 1.00 83.88 84 GLU A N 1
ATOM 672 C CA . GLU A 1 84 ? 16.682 -6.455 -20.314 1.00 83.88 84 GLU A CA 1
ATOM 673 C C . GLU A 1 84 ? 16.627 -5.740 -21.667 1.00 83.88 84 GLU A C 1
ATOM 675 O O . GLU A 1 84 ? 17.276 -6.161 -22.623 1.00 83.88 84 GLU A O 1
ATOM 680 N N . ARG A 1 85 ? 15.925 -4.601 -21.745 1.00 80.69 85 ARG A N 1
ATOM 681 C CA . ARG A 1 85 ? 15.910 -3.773 -22.959 1.00 80.69 85 ARG A CA 1
ATOM 682 C C . ARG A 1 85 ? 17.311 -3.283 -23.316 1.00 80.69 85 ARG A C 1
ATOM 684 O O . ARG A 1 85 ? 17.699 -3.380 -24.475 1.00 80.69 85 ARG A O 1
ATOM 691 N N . ALA A 1 86 ? 18.080 -2.794 -22.343 1.00 81.31 86 ALA A N 1
ATOM 692 C CA . ALA A 1 86 ? 19.453 -2.351 -22.573 1.00 81.31 86 ALA A CA 1
ATOM 693 C C . ALA A 1 86 ? 20.359 -3.494 -23.069 1.00 81.31 86 ALA A C 1
ATOM 695 O O . ALA A 1 86 ? 21.157 -3.280 -23.978 1.00 81.31 86 ALA A O 1
ATOM 696 N N . ALA A 1 87 ? 20.205 -4.710 -22.538 1.00 83.00 87 ALA A N 1
ATOM 697 C CA . ALA A 1 87 ? 20.953 -5.887 -22.980 1.00 83.00 87 ALA A CA 1
ATOM 698 C C . ALA A 1 87 ? 20.621 -6.287 -24.432 1.00 83.00 87 ALA A C 1
ATOM 700 O O . ALA A 1 87 ? 21.522 -6.619 -25.207 1.00 83.00 87 ALA A O 1
ATOM 701 N N . ILE A 1 88 ? 19.349 -6.199 -24.836 1.00 83.06 88 ILE A N 1
ATOM 702 C CA . ILE A 1 88 ? 18.931 -6.432 -26.229 1.00 83.06 88 ILE A CA 1
ATOM 703 C C . ILE A 1 88 ? 19.557 -5.385 -27.162 1.00 83.06 88 ILE A C 1
ATOM 705 O O . ILE A 1 88 ? 20.114 -5.725 -28.202 1.00 83.06 88 ILE A O 1
ATOM 709 N N . TRP A 1 89 ? 19.541 -4.106 -26.783 1.00 78.31 89 TRP A N 1
ATOM 710 C CA . TRP A 1 89 ? 20.186 -3.061 -27.583 1.00 78.31 89 TRP A CA 1
ATOM 711 C C . TRP A 1 89 ? 21.708 -3.235 -27.664 1.00 78.31 89 TRP A C 1
ATOM 713 O O . TRP A 1 89 ? 22.283 -3.080 -28.740 1.00 78.31 89 TRP A O 1
ATOM 723 N N . ALA A 1 90 ? 22.365 -3.616 -26.566 1.00 78.62 90 ALA A N 1
ATOM 724 C CA . ALA A 1 90 ? 23.806 -3.865 -26.544 1.00 78.62 90 ALA A CA 1
ATOM 725 C C . ALA A 1 90 ? 24.213 -5.032 -27.460 1.00 78.62 90 ALA A C 1
ATOM 727 O O . ALA A 1 90 ? 25.204 -4.932 -28.182 1.00 78.62 90 ALA A O 1
ATOM 728 N N . THR A 1 91 ? 23.432 -6.117 -27.475 1.00 78.88 91 THR A N 1
ATOM 729 C CA . THR A 1 91 ? 23.677 -7.267 -28.364 1.00 78.88 91 THR A CA 1
ATOM 730 C C . THR A 1 91 ? 23.459 -6.918 -29.836 1.00 78.88 91 THR A C 1
ATOM 732 O O . THR A 1 91 ? 24.273 -7.306 -30.672 1.00 78.88 91 THR A O 1
ATOM 735 N N . LEU A 1 92 ? 22.437 -6.118 -30.160 1.00 77.69 92 LEU A N 1
ATOM 736 C CA . LEU A 1 92 ? 22.214 -5.626 -31.525 1.00 77.69 92 LEU A CA 1
ATOM 737 C C . LEU A 1 92 ? 23.354 -4.721 -32.018 1.00 77.69 92 LEU A C 1
ATOM 739 O O . LEU A 1 92 ? 23.813 -4.878 -33.148 1.00 77.69 92 LEU A O 1
ATOM 743 N N . ILE A 1 93 ? 23.849 -3.808 -31.177 1.00 79.56 93 ILE A N 1
ATOM 744 C CA . ILE A 1 93 ? 24.956 -2.903 -31.533 1.00 79.56 93 ILE A CA 1
ATOM 745 C C . ILE A 1 93 ? 26.270 -3.679 -31.709 1.00 79.56 93 ILE A C 1
ATOM 747 O O . ILE A 1 93 ? 26.999 -3.442 -32.671 1.00 79.56 93 ILE A O 1
ATOM 751 N N . ALA A 1 94 ? 26.561 -4.635 -30.821 1.00 75.25 94 ALA A N 1
ATOM 752 C CA . ALA A 1 94 ? 27.746 -5.484 -30.936 1.00 75.25 94 ALA A CA 1
ATOM 753 C C . ALA A 1 94 ? 27.711 -6.358 -32.203 1.00 75.25 94 ALA A C 1
ATOM 755 O O . ALA A 1 94 ? 28.722 -6.474 -32.896 1.00 75.25 94 ALA A O 1
ATOM 756 N N . GLY A 1 95 ? 26.545 -6.918 -32.547 1.00 72.19 95 GLY A N 1
ATOM 757 C CA . GLY A 1 95 ? 26.354 -7.664 -33.793 1.00 72.19 95 GLY A CA 1
ATOM 758 C C . GLY A 1 95 ? 26.516 -6.795 -35.045 1.00 72.19 95 GLY A C 1
ATOM 759 O O . GLY A 1 95 ? 27.153 -7.220 -36.005 1.00 72.19 95 GLY A O 1
ATOM 760 N N . ALA A 1 96 ? 26.009 -5.558 -35.021 1.00 72.38 96 ALA A N 1
ATOM 761 C CA . ALA A 1 96 ? 26.137 -4.618 -36.135 1.00 72.38 96 ALA A CA 1
ATOM 762 C C . ALA A 1 96 ? 27.589 -4.159 -36.367 1.00 72.38 96 ALA A C 1
ATOM 764 O O . ALA A 1 96 ? 28.025 -4.076 -37.511 1.00 72.38 96 ALA A O 1
ATOM 765 N N . LEU A 1 97 ? 28.358 -3.907 -35.301 1.00 69.88 97 LEU A N 1
ATOM 766 C CA . LEU A 1 97 ? 29.784 -3.573 -35.409 1.00 69.88 97 LEU A CA 1
ATOM 767 C C . LEU A 1 97 ? 30.628 -4.771 -35.865 1.00 69.88 97 LEU A C 1
ATOM 769 O O . LEU A 1 97 ? 31.538 -4.595 -36.668 1.00 69.88 97 LEU A O 1
ATOM 773 N N . GLY A 1 98 ? 30.309 -5.986 -35.408 1.00 58.91 98 GLY A N 1
ATOM 774 C CA . GLY A 1 98 ? 30.986 -7.206 -35.860 1.00 58.91 98 GLY A CA 1
ATOM 775 C C . GLY A 1 98 ? 30.762 -7.514 -37.345 1.00 58.91 98 GLY A C 1
ATOM 776 O O . GLY A 1 98 ? 31.674 -7.993 -38.010 1.00 58.91 98 GLY A O 1
ATOM 777 N N . ALA A 1 99 ? 29.582 -7.191 -37.884 1.00 58.44 99 ALA A N 1
ATOM 778 C CA . ALA A 1 99 ? 29.256 -7.389 -39.297 1.00 58.44 99 ALA A CA 1
ATOM 779 C C . ALA A 1 99 ? 29.882 -6.343 -40.240 1.00 58.44 99 ALA A C 1
ATOM 781 O O . ALA A 1 99 ? 29.926 -6.575 -41.441 1.00 58.44 99 ALA A O 1
ATOM 782 N N . LEU A 1 100 ? 30.349 -5.203 -39.718 1.00 53.88 100 LEU A N 1
ATOM 783 C CA . LEU A 1 100 ? 30.934 -4.116 -40.517 1.00 53.88 100 LEU A CA 1
ATOM 784 C C . LEU A 1 100 ? 32.465 -4.222 -40.657 1.00 53.88 100 LEU A C 1
ATOM 786 O O . LEU A 1 100 ? 33.070 -3.443 -41.388 1.00 53.88 100 LEU A O 1
ATOM 790 N N . VAL A 1 101 ? 33.088 -5.156 -39.929 1.00 55.56 101 VAL A N 1
ATOM 791 C CA . VAL A 1 101 ? 34.543 -5.404 -39.916 1.00 55.56 101 VAL A CA 1
ATOM 792 C C . VAL A 1 101 ? 34.931 -6.651 -40.742 1.00 55.56 101 VAL A C 1
ATOM 794 O O . VAL A 1 101 ? 36.119 -6.913 -40.919 1.00 55.56 101 VAL A O 1
ATOM 797 N N . LEU A 1 102 ? 33.955 -7.391 -41.286 1.00 48.88 102 LEU A N 1
ATOM 798 C CA . LEU A 1 102 ? 34.151 -8.469 -42.272 1.00 48.88 102 LEU A CA 1
ATOM 799 C C . LEU A 1 102 ? 33.883 -7.968 -43.696 1.00 48.88 102 LEU A C 1
ATOM 801 O O . LEU A 1 102 ? 34.611 -8.426 -44.604 1.00 48.88 102 LEU A O 1
#